Protein AF-A0A151F078-F1 (afdb_monomer_lite)

Secondary structure (DSSP, 8-state):
-HHHHHHHHHHHHHHHHHHHHHHHHHHHHHHHHHHHHHHHHHHHHH-STHHHHHHHHHHHHHHHHHHHHHHHHHHHHHHHHHH-

Foldseek 3Di:
DVVVVVVVVVVVVVVVVLVVLLVVLVVLLVVLVVQLVVLVVVCVPPVDPSVVSNVVSVVSNVVSVVSNVVSVVVVVVVVVVVVD

pLDDT: mean 80.73, std 13.93, range [47.28, 96.12]

Sequence (84 aa):
MADELFRQVGRKTWYKWSIYVNVILFFIIGLFLYLLVVDTLNYVRVEGDTWLYITRDIAAIAIALALIFFQLIRNIFIIMRRSL

Structure (mmCIF, N/CA/C/O backbone):
data_AF-A0A151F078-F1
#
_entry.id   AF-A0A151F078-F1
#
loop_
_atom_site.group_PDB
_atom_site.id
_atom_site.type_symbol
_atom_site.label_atom_id
_atom_site.label_alt_id
_atom_site.label_comp_id
_atom_site.label_asym_id
_atom_site.label_entity_id
_atom_site.label_seq_id
_atom_site.pdbx_PDB_ins_code
_atom_site.Cartn_x
_atom_site.Cartn_y
_atom_site.Cartn_z
_atom_site.occupancy
_atom_site.B_iso_or_equiv
_atom_site.auth_seq_id
_atom_site.auth_comp_id
_atom_site.auth_asym_id
_atom_site.auth_atom_id
_atom_site.pdbx_PDB_model_num
ATOM 1 N N . MET A 1 1 ? -32.629 4.426 23.765 1.00 47.28 1 MET A N 1
ATOM 2 C CA . MET A 1 1 ? -32.216 3.000 23.776 1.00 47.28 1 MET A CA 1
ATOM 3 C C . MET A 1 1 ? -31.927 2.454 22.378 1.00 47.28 1 MET A C 1
ATOM 5 O O . MET A 1 1 ? -30.869 1.865 22.202 1.00 47.28 1 MET A O 1
ATOM 9 N N . ALA A 1 2 ? -32.792 2.661 21.374 1.00 50.34 2 ALA A N 1
ATOM 10 C CA . ALA A 1 2 ? -32.523 2.207 20.001 1.00 50.34 2 ALA A CA 1
ATOM 11 C C . ALA A 1 2 ? -31.266 2.861 19.385 1.00 50.34 2 ALA A C 1
ATOM 13 O O . ALA A 1 2 ? -30.426 2.160 18.827 1.00 50.34 2 ALA A O 1
ATOM 14 N N . ASP A 1 3 ? -31.068 4.170 19.578 1.00 51.72 3 ASP A N 1
ATOM 15 C CA . ASP A 1 3 ? -29.901 4.892 19.040 1.00 51.72 3 ASP A CA 1
ATOM 16 C C . ASP A 1 3 ? -28.558 4.409 19.605 1.00 51.72 3 ASP A C 1
ATOM 18 O O . ASP A 1 3 ? -27.546 4.377 18.904 1.00 51.72 3 ASP A O 1
ATOM 22 N N . GLU A 1 4 ? -28.532 3.977 20.867 1.00 54.56 4 GLU A N 1
ATOM 23 C CA . GLU A 1 4 ? -27.330 3.404 21.476 1.00 54.56 4 GLU A CA 1
ATOM 24 C C . GLU A 1 4 ? -27.011 2.022 20.910 1.00 54.56 4 GLU A C 1
ATOM 26 O O . GLU A 1 4 ? -25.843 1.756 20.621 1.00 54.56 4 GLU A O 1
ATOM 31 N N . LEU A 1 5 ? -28.031 1.193 20.659 1.00 49.28 5 LEU A N 1
ATOM 32 C CA . LEU A 1 5 ? -27.891 -0.106 19.996 1.00 49.28 5 LEU A CA 1
ATOM 33 C C . LEU A 1 5 ? -27.383 0.045 18.556 1.00 49.28 5 LEU A C 1
ATOM 35 O O . LEU A 1 5 ? -26.406 -0.611 18.189 1.00 49.28 5 LEU A O 1
ATOM 39 N N . PHE A 1 6 ? -27.951 0.961 17.765 1.00 52.81 6 PHE A N 1
ATOM 40 C CA . PHE A 1 6 ? -27.462 1.249 16.409 1.00 52.81 6 PHE A CA 1
ATOM 41 C C . PHE A 1 6 ? -26.014 1.754 16.418 1.00 52.81 6 PHE A C 1
ATOM 43 O O . PHE A 1 6 ? -25.190 1.318 15.607 1.00 52.81 6 PHE A O 1
ATOM 50 N N . ARG A 1 7 ? -25.647 2.600 17.389 1.00 55.97 7 ARG A N 1
ATOM 51 C CA . ARG A 1 7 ? -24.272 3.100 17.539 1.00 55.97 7 ARG A CA 1
ATOM 52 C C . ARG A 1 7 ? -23.288 2.002 17.963 1.00 55.97 7 ARG A C 1
ATOM 54 O O . ARG A 1 7 ? -22.122 2.035 17.559 1.00 55.97 7 ARG A O 1
ATOM 61 N N . GLN A 1 8 ? -23.727 1.027 18.757 1.00 56.41 8 GLN A N 1
ATOM 62 C CA . GLN A 1 8 ? -22.909 -0.111 19.191 1.00 56.41 8 GLN A CA 1
ATOM 63 C C . GLN A 1 8 ? -22.711 -1.141 18.067 1.00 56.41 8 GLN A C 1
ATOM 65 O O . GLN A 1 8 ? -21.585 -1.607 17.852 1.00 56.41 8 GLN A O 1
ATOM 70 N N . VAL A 1 9 ? -23.770 -1.437 17.305 1.00 56.00 9 VAL A N 1
ATOM 71 C CA . VAL A 1 9 ? -23.734 -2.310 16.117 1.00 56.00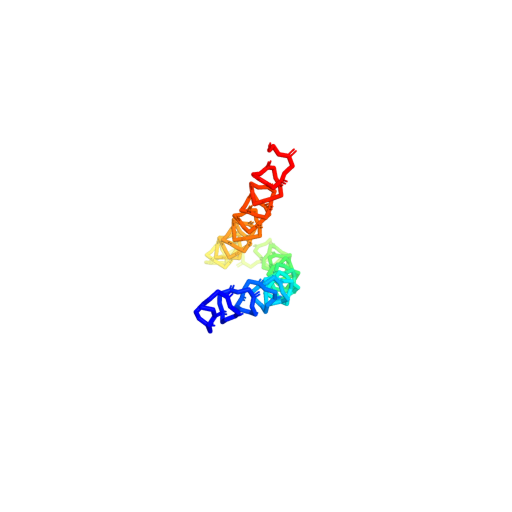 9 VAL A CA 1
ATOM 72 C C . VAL A 1 9 ? -22.866 -1.693 15.020 1.00 56.00 9 VAL A C 1
ATOM 74 O O . VAL A 1 9 ? -22.022 -2.385 14.440 1.00 56.00 9 VAL A O 1
ATOM 77 N N . GLY A 1 10 ? -22.977 -0.376 14.814 1.00 60.59 10 GLY A N 1
ATOM 78 C CA . GLY A 1 10 ? -22.103 0.380 13.921 1.00 60.59 10 GLY A CA 1
ATOM 79 C C . GLY A 1 10 ? -20.629 0.190 14.278 1.00 60.59 10 GLY A C 1
ATOM 80 O O . GLY A 1 10 ? -19.846 -0.239 13.435 1.00 60.59 10 GLY A O 1
ATOM 81 N N . ARG A 1 11 ? -20.230 0.403 15.540 1.00 60.97 11 ARG A N 1
ATOM 82 C CA . ARG A 1 11 ? -18.815 0.267 15.951 1.00 60.97 11 ARG A CA 1
ATOM 83 C C . ARG A 1 11 ? -18.246 -1.141 15.756 1.00 60.97 11 ARG A C 1
ATOM 85 O O . ARG A 1 11 ? -17.106 -1.260 15.312 1.00 60.97 11 ARG A O 1
ATOM 92 N N . LYS A 1 12 ? -19.004 -2.196 16.083 1.00 61.06 12 LYS A N 1
ATOM 93 C CA . LYS A 1 12 ? -18.558 -3.590 15.866 1.00 61.06 12 LYS A CA 1
ATOM 94 C C . LYS A 1 12 ? -18.387 -3.900 14.377 1.00 61.06 12 LYS A C 1
ATOM 96 O O . LYS A 1 12 ? -17.426 -4.565 13.999 1.00 61.06 12 LYS A O 1
ATOM 101 N N . THR A 1 13 ? -19.289 -3.386 13.547 1.00 69.38 13 THR A N 1
ATOM 102 C CA . THR A 1 13 ? -19.250 -3.563 12.090 1.00 69.38 13 THR A CA 1
ATOM 103 C C . THR A 1 13 ? -18.069 -2.806 11.480 1.00 69.38 13 THR A C 1
ATOM 105 O O . THR A 1 13 ? -17.280 -3.397 10.749 1.00 69.38 13 THR A O 1
ATOM 108 N N . TRP A 1 14 ? -17.856 -1.547 11.870 1.00 65.62 14 TRP A N 1
ATOM 109 C CA . TRP A 1 14 ? -16.728 -0.718 11.425 1.00 65.62 14 TRP A CA 1
ATOM 110 C C . TRP A 1 14 ? -15.356 -1.322 11.744 1.00 65.62 14 TRP A C 1
ATOM 112 O O . TRP A 1 14 ? -14.425 -1.179 10.954 1.00 65.62 14 TRP A O 1
ATOM 122 N N . TYR A 1 15 ? -15.224 -2.015 12.878 1.00 68.88 15 TYR A N 1
ATOM 123 C CA . TYR A 1 15 ? -13.978 -2.695 13.228 1.00 68.88 15 TYR A CA 1
ATOM 124 C C . TYR A 1 15 ? -13.682 -3.874 12.289 1.00 68.88 15 TYR A C 1
ATOM 126 O O . TYR A 1 15 ? -12.561 -3.999 11.803 1.00 68.88 15 TYR A O 1
ATOM 134 N N . LYS A 1 16 ? -14.697 -4.687 11.959 1.00 74.12 16 LYS A N 1
ATOM 135 C CA . LYS A 1 16 ? -14.557 -5.760 10.959 1.00 74.12 16 LYS A CA 1
ATOM 136 C C . LYS A 1 16 ? -14.190 -5.194 9.585 1.00 74.12 16 LYS A C 1
ATOM 138 O O . LYS A 1 16 ? -13.255 -5.684 8.965 1.00 74.12 16 LYS A O 1
ATOM 143 N N . TRP A 1 17 ? -14.857 -4.125 9.148 1.00 77.00 17 TRP A N 1
ATOM 144 C CA . TRP A 1 17 ? -14.547 -3.449 7.882 1.00 77.00 17 TRP A CA 1
ATOM 145 C C . TRP A 1 17 ? -13.111 -2.915 7.819 1.00 77.00 17 TRP A C 1
ATOM 147 O O . TRP A 1 17 ? -12.452 -3.097 6.802 1.00 77.00 17 TRP A O 1
ATOM 157 N N . SER A 1 18 ? -12.591 -2.327 8.900 1.00 77.44 18 SER A N 1
ATOM 158 C CA . SER A 1 18 ? -11.197 -1.852 8.94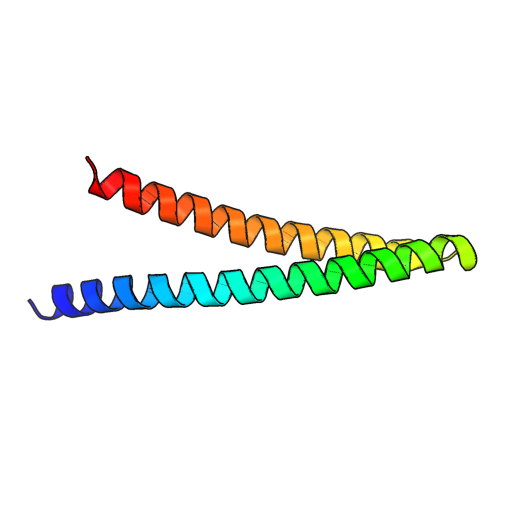9 1.00 77.44 18 SER A CA 1
ATOM 159 C C . SER A 1 18 ? -10.182 -2.988 8.778 1.00 77.44 18 SER A C 1
ATOM 161 O O . SER A 1 18 ? -9.170 -2.802 8.109 1.00 77.44 18 SER A O 1
ATOM 163 N N . ILE A 1 19 ? -10.464 -4.183 9.311 1.00 81.00 19 ILE A N 1
ATOM 164 C CA . ILE A 1 19 ? -9.607 -5.358 9.096 1.00 81.00 19 ILE A CA 1
ATOM 165 C C . ILE A 1 19 ? -9.587 -5.741 7.612 1.00 81.00 19 ILE A C 1
ATOM 167 O O . ILE A 1 19 ? -8.507 -5.886 7.047 1.00 81.00 19 ILE A O 1
ATOM 171 N N . TYR A 1 20 ? -10.752 -5.849 6.964 1.00 85.69 20 TYR A N 1
ATOM 172 C CA . TYR A 1 20 ? -10.817 -6.180 5.535 1.00 85.69 20 TYR A CA 1
ATOM 173 C C . TYR A 1 20 ? -10.115 -5.133 4.665 1.00 85.69 20 TYR A C 1
ATOM 175 O O . TYR A 1 20 ? -9.364 -5.495 3.764 1.00 85.69 20 TYR A O 1
ATOM 183 N N . VAL A 1 21 ? -10.296 -3.843 4.968 1.00 87.56 21 VAL A N 1
ATOM 184 C CA . VAL A 1 21 ? -9.599 -2.756 4.266 1.00 87.56 21 VAL A CA 1
ATOM 185 C C . VAL A 1 21 ? -8.086 -2.884 4.434 1.00 87.56 21 VAL A C 1
ATOM 187 O O . VAL A 1 21 ? -7.369 -2.789 3.444 1.00 87.56 21 VAL A O 1
ATOM 190 N N . ASN A 1 22 ? -7.585 -3.157 5.642 1.00 88.44 22 ASN A N 1
ATOM 191 C CA . ASN A 1 22 ? -6.149 -3.356 5.854 1.00 88.44 22 ASN A CA 1
ATOM 192 C C . ASN A 1 22 ? -5.609 -4.560 5.076 1.00 88.44 22 ASN A C 1
ATOM 194 O O . ASN A 1 22 ? -4.551 -4.448 4.466 1.00 88.44 22 ASN A O 1
ATOM 198 N N . VAL A 1 23 ? -6.334 -5.682 5.040 1.00 90.94 23 VAL A N 1
ATOM 199 C CA . VAL A 1 23 ? -5.939 -6.850 4.233 1.00 90.94 23 VAL A CA 1
ATOM 200 C C . VAL A 1 23 ? -5.817 -6.469 2.755 1.00 90.94 23 VAL A C 1
ATOM 202 O O . VAL A 1 23 ? -4.804 -6.773 2.130 1.00 90.94 23 VAL A O 1
ATOM 205 N N . ILE A 1 24 ? -6.797 -5.744 2.210 1.00 92.94 24 ILE A N 1
ATOM 206 C CA . ILE A 1 24 ? -6.757 -5.258 0.822 1.00 92.94 24 ILE A CA 1
ATOM 207 C C . ILE A 1 24 ? -5.567 -4.311 0.604 1.00 92.94 24 ILE A C 1
ATOM 209 O O . ILE A 1 24 ? -4.859 -4.443 -0.391 1.00 92.94 24 ILE A O 1
ATOM 213 N N . LEU A 1 25 ? -5.298 -3.396 1.541 1.00 91.56 25 LEU A N 1
ATOM 214 C CA . LEU A 1 25 ? -4.148 -2.488 1.465 1.00 91.56 25 LEU A CA 1
ATOM 215 C C . LEU A 1 25 ? -2.811 -3.242 1.459 1.00 91.56 25 LEU A C 1
ATOM 217 O O . LEU A 1 25 ? -1.920 -2.875 0.699 1.00 91.56 25 LEU A O 1
ATOM 221 N N . PHE A 1 26 ? -2.675 -4.322 2.234 1.00 92.44 26 PHE A N 1
ATOM 222 C CA . PHE A 1 26 ? -1.481 -5.172 2.190 1.00 92.44 26 PHE A CA 1
ATOM 223 C C . PHE A 1 26 ? -1.302 -5.859 0.831 1.00 92.44 26 PHE A C 1
ATOM 225 O O . PHE A 1 26 ? -0.182 -5.909 0.324 1.00 92.44 26 PHE A O 1
ATOM 232 N N . PHE A 1 27 ? -2.387 -6.330 0.208 1.00 94.56 27 PHE A N 1
ATOM 233 C CA . PHE A 1 27 ? -2.329 -6.865 -1.156 1.00 94.56 27 PHE A CA 1
ATOM 234 C C . PHE A 1 27 ? -1.906 -5.803 -2.176 1.00 94.56 27 PHE A C 1
ATOM 236 O O . PHE A 1 27 ? -1.067 -6.085 -3.029 1.00 94.56 27 PHE A O 1
ATOM 243 N N . ILE A 1 28 ? -2.436 -4.580 -2.064 1.00 93.12 28 ILE A N 1
ATOM 244 C CA . ILE A 1 28 ? -2.041 -3.450 -2.917 1.00 93.12 28 ILE A CA 1
ATOM 245 C C . ILE A 1 28 ? -0.543 -3.168 -2.757 1.00 93.12 28 ILE A C 1
ATOM 247 O O . ILE A 1 28 ? 0.163 -3.078 -3.755 1.00 93.12 28 ILE A O 1
ATOM 251 N N . ILE A 1 29 ? -0.032 -3.100 -1.524 1.00 95.00 29 ILE A N 1
ATOM 252 C CA . ILE A 1 29 ? 1.402 -2.888 -1.271 1.00 95.00 29 ILE A CA 1
ATOM 253 C C . ILE A 1 29 ? 2.242 -3.994 -1.914 1.00 95.00 29 ILE A C 1
ATOM 255 O O . ILE A 1 29 ? 3.220 -3.690 -2.589 1.00 95.00 29 ILE A O 1
ATOM 259 N N . GLY A 1 30 ? 1.861 -5.263 -1.744 1.00 95.12 30 GLY A N 1
ATOM 260 C CA . GLY A 1 30 ? 2.575 -6.385 -2.356 1.00 95.12 30 GLY A CA 1
ATOM 261 C C . GLY A 1 30 ? 2.604 -6.304 -3.885 1.00 95.12 30 GLY A C 1
ATOM 262 O O . GLY A 1 30 ? 3.655 -6.505 -4.492 1.00 95.12 30 GLY A O 1
ATOM 263 N N . LEU A 1 31 ? 1.475 -5.945 -4.501 1.00 96.12 31 LEU A N 1
ATOM 264 C CA . LEU A 1 31 ? 1.373 -5.756 -5.947 1.00 96.12 31 LEU A CA 1
ATOM 265 C C . LEU A 1 31 ? 2.285 -4.623 -6.435 1.00 96.12 31 LEU A C 1
ATOM 267 O O . LEU A 1 31 ? 3.050 -4.818 -7.375 1.00 96.12 31 LEU A O 1
ATOM 271 N N . PHE A 1 32 ? 2.242 -3.458 -5.786 1.00 95.06 32 PHE A N 1
ATOM 272 C CA . PHE A 1 32 ? 3.077 -2.320 -6.176 1.00 95.06 32 PHE A CA 1
ATOM 273 C C . PHE A 1 32 ? 4.560 -2.534 -5.866 1.00 95.06 32 PHE A C 1
ATOM 275 O O . PHE A 1 32 ? 5.396 -2.029 -6.602 1.00 95.06 32 PHE A O 1
ATOM 282 N N . LEU A 1 33 ? 4.915 -3.313 -4.841 1.00 95.00 33 LEU A N 1
ATOM 283 C CA . LEU A 1 33 ? 6.305 -3.725 -4.617 1.00 95.00 33 LEU A CA 1
ATOM 284 C C . LEU A 1 33 ? 6.812 -4.620 -5.748 1.00 95.00 33 LEU A C 1
ATOM 286 O O . LEU A 1 33 ? 7.944 -4.456 -6.198 1.00 95.00 33 LEU A O 1
ATOM 290 N N . TYR A 1 34 ? 5.982 -5.552 -6.217 1.00 95.31 34 TYR A N 1
ATOM 291 C CA . TYR A 1 34 ? 6.327 -6.381 -7.367 1.00 95.31 34 TYR A CA 1
ATOM 292 C C . TYR A 1 34 ? 6.536 -5.530 -8.629 1.00 95.31 34 TYR A C 1
ATOM 294 O O . TYR A 1 34 ? 7.564 -5.677 -9.291 1.00 95.31 34 TYR A O 1
ATOM 302 N N . LEU A 1 35 ? 5.608 -4.611 -8.923 1.00 92.69 35 LEU A N 1
ATOM 303 C CA . LEU A 1 35 ? 5.728 -3.687 -10.057 1.00 92.69 35 LEU A CA 1
ATOM 304 C C . LEU A 1 35 ? 6.976 -2.805 -9.940 1.00 92.69 35 LEU A C 1
ATOM 306 O O . LEU A 1 35 ? 7.757 -2.742 -10.883 1.00 92.69 35 LEU A O 1
ATOM 310 N N . LEU A 1 36 ? 7.248 -2.268 -8.749 1.00 92.94 36 LEU A N 1
ATOM 311 C CA . LEU A 1 36 ? 8.436 -1.464 -8.478 1.00 92.94 36 LEU A CA 1
ATOM 312 C C . LEU A 1 36 ? 9.731 -2.223 -8.795 1.00 92.94 36 LEU A C 1
ATOM 314 O O . LEU A 1 36 ? 10.642 -1.659 -9.400 1.00 92.94 36 LEU A O 1
ATOM 318 N N . VAL A 1 37 ? 9.830 -3.499 -8.407 1.00 91.94 37 VAL A N 1
ATOM 319 C CA . VAL A 1 37 ? 11.002 -4.336 -8.722 1.00 91.94 37 VAL A CA 1
ATOM 320 C C . VAL A 1 37 ? 11.136 -4.542 -10.230 1.00 91.94 37 VAL A C 1
ATOM 322 O O . VAL A 1 37 ? 12.234 -4.388 -10.765 1.00 91.94 37 VAL A O 1
ATOM 325 N N . VAL A 1 38 ? 10.040 -4.857 -10.923 1.00 91.00 38 VAL A N 1
ATOM 326 C CA . VAL A 1 38 ? 10.037 -5.043 -12.383 1.00 91.00 38 VAL A CA 1
ATOM 327 C C . VAL A 1 38 ? 10.461 -3.758 -13.097 1.00 91.00 38 VAL A C 1
ATOM 329 O O . VAL A 1 38 ? 11.351 -3.796 -13.949 1.00 91.00 38 VAL A O 1
ATOM 332 N N . ASP A 1 39 ? 9.896 -2.618 -12.710 1.00 87.88 39 ASP A N 1
ATOM 333 C CA . ASP A 1 39 ? 10.192 -1.321 -13.316 1.00 87.88 39 ASP A CA 1
ATOM 334 C C . ASP A 1 39 ? 11.623 -0.863 -13.016 1.00 87.88 39 ASP A C 1
ATOM 336 O O . ASP A 1 39 ? 12.297 -0.328 -13.897 1.00 87.88 39 ASP A O 1
ATOM 340 N N . THR A 1 40 ? 12.147 -1.169 -11.826 1.00 87.81 40 THR A N 1
ATOM 341 C CA . THR A 1 40 ? 13.552 -0.902 -11.481 1.00 87.81 40 THR A CA 1
ATOM 342 C C . THR A 1 40 ? 14.509 -1.744 -12.328 1.00 87.81 40 THR A C 1
ATOM 344 O O . THR A 1 40 ? 15.500 -1.224 -12.840 1.00 87.81 40 THR A O 1
ATOM 347 N N . LEU A 1 41 ? 14.215 -3.034 -12.532 1.00 87.50 41 LEU A N 1
ATOM 348 C CA . LEU A 1 41 ? 15.030 -3.905 -13.390 1.00 87.50 41 LEU A CA 1
ATOM 349 C C . LEU A 1 41 ? 14.984 -3.474 -14.862 1.00 87.50 41 LEU A C 1
ATOM 351 O O . LEU A 1 41 ? 15.994 -3.566 -15.564 1.00 87.50 41 LEU A O 1
ATOM 355 N N . ASN A 1 42 ? 13.831 -2.992 -15.327 1.00 84.19 42 ASN A N 1
ATOM 356 C CA . ASN A 1 42 ? 13.667 -2.480 -16.685 1.00 84.19 42 ASN A CA 1
ATOM 357 C C . ASN A 1 42 ? 14.354 -1.123 -16.883 1.00 84.19 42 ASN A C 1
ATOM 359 O O . ASN A 1 42 ? 14.939 -0.899 -17.941 1.00 84.19 42 ASN A O 1
ATOM 363 N N . TYR A 1 43 ? 14.355 -0.245 -15.877 1.00 80.81 43 TYR A N 1
ATOM 364 C CA . TYR A 1 43 ? 15.064 1.038 -15.931 1.00 80.81 43 TYR A CA 1
ATOM 365 C C . TYR A 1 43 ? 16.566 0.855 -16.176 1.00 80.81 43 TYR A C 1
ATOM 367 O O . TYR A 1 43 ? 17.128 1.516 -17.044 1.00 80.81 43 TYR A O 1
ATOM 375 N N . VAL A 1 44 ? 17.188 -0.117 -15.498 1.00 74.31 44 VAL A N 1
ATOM 376 C CA . VAL A 1 44 ? 18.609 -0.465 -15.695 1.00 74.31 44 VAL A CA 1
ATOM 377 C C . VAL A 1 44 ? 18.906 -0.920 -17.131 1.00 74.31 44 VAL A C 1
ATOM 379 O O . VAL A 1 44 ? 20.038 -0.805 -17.589 1.00 74.31 44 VAL A O 1
ATOM 382 N N . ARG A 1 45 ? 17.913 -1.457 -17.849 1.00 75.62 45 ARG A N 1
ATOM 383 C CA . ARG A 1 45 ? 18.094 -2.025 -19.194 1.00 75.62 45 ARG A CA 1
ATOM 384 C C . ARG A 1 45 ? 17.730 -1.082 -20.335 1.00 75.62 45 ARG A C 1
ATOM 386 O O . ARG A 1 45 ? 18.253 -1.271 -21.427 1.00 75.62 45 ARG A O 1
ATOM 393 N N . VAL A 1 46 ? 16.793 -0.157 -20.124 1.00 73.25 46 VAL A N 1
ATOM 394 C CA . VAL A 1 46 ? 16.103 0.534 -21.229 1.00 73.25 46 VAL A CA 1
ATOM 395 C C . VAL A 1 46 ? 16.315 2.053 -21.230 1.00 73.25 46 VAL A C 1
ATOM 397 O O . VAL A 1 46 ? 15.893 2.669 -22.192 1.00 73.25 46 VAL A O 1
ATOM 400 N N . GLU A 1 47 ? 16.991 2.645 -20.232 1.00 65.81 47 GLU A N 1
ATOM 401 C CA . GLU A 1 47 ? 17.305 4.094 -20.133 1.00 65.81 47 GLU A CA 1
ATOM 402 C C . GLU A 1 47 ? 16.251 5.020 -20.791 1.00 65.81 47 GLU A C 1
ATOM 404 O O . GLU A 1 47 ? 16.355 5.408 -21.953 1.00 65.81 47 GLU A O 1
ATOM 409 N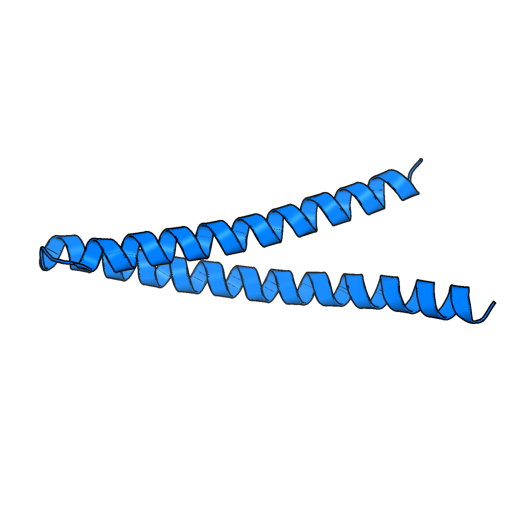 N . GLY A 1 48 ? 15.208 5.387 -20.037 1.00 68.25 48 GLY A N 1
ATOM 410 C CA . GLY A 1 48 ? 14.124 6.250 -20.524 1.00 68.25 48 GLY A CA 1
ATOM 411 C C . GLY A 1 48 ? 13.169 6.710 -19.416 1.00 68.25 48 GLY A C 1
ATOM 412 O O . GLY A 1 48 ? 13.504 6.642 -18.232 1.00 68.25 48 GLY A O 1
ATOM 413 N N . ASP A 1 49 ? 11.951 7.129 -19.791 1.00 69.69 49 ASP A N 1
ATOM 414 C CA . ASP A 1 49 ? 10.886 7.653 -18.902 1.00 69.69 49 ASP A CA 1
ATOM 415 C C . ASP A 1 49 ? 10.373 6.661 -17.831 1.00 69.69 49 ASP A C 1
ATOM 417 O O . ASP A 1 49 ? 9.426 6.942 -17.092 1.00 69.69 49 ASP A O 1
ATOM 421 N N . THR A 1 50 ? 11.018 5.503 -17.681 1.00 76.38 50 THR A N 1
ATOM 422 C CA . THR A 1 50 ? 10.709 4.473 -16.686 1.00 76.38 50 THR A CA 1
ATOM 423 C C . THR A 1 50 ? 10.814 4.972 -15.242 1.00 76.38 50 THR A C 1
ATOM 425 O O . THR A 1 50 ? 10.189 4.399 -14.348 1.00 76.38 50 THR A O 1
ATOM 428 N N . TRP A 1 51 ? 11.532 6.077 -15.003 1.00 81.25 51 TRP A N 1
ATOM 429 C CA . TRP A 1 51 ? 11.605 6.736 -13.692 1.00 81.25 51 TRP A CA 1
ATOM 430 C C . TRP A 1 51 ? 10.217 7.160 -13.164 1.00 81.25 51 TRP A C 1
ATOM 432 O O . TRP A 1 51 ? 9.973 7.149 -11.953 1.00 81.25 51 TRP A O 1
ATOM 442 N N . LEU A 1 52 ? 9.288 7.498 -14.068 1.00 86.44 52 LEU A N 1
ATOM 443 C CA . LEU A 1 52 ? 7.935 7.926 -13.714 1.00 86.44 52 LEU A CA 1
ATOM 444 C C . LEU A 1 52 ? 7.113 6.758 -13.153 1.00 86.44 52 LEU A C 1
ATOM 446 O O . LEU A 1 52 ? 6.345 6.934 -12.208 1.00 86.44 52 LEU A O 1
ATOM 450 N N . TYR A 1 53 ? 7.311 5.545 -13.674 1.00 88.50 53 TYR A N 1
ATOM 451 C CA . TYR A 1 53 ? 6.647 4.348 -13.152 1.00 88.50 53 TYR A CA 1
ATOM 452 C C . TYR A 1 53 ? 7.176 3.962 -11.767 1.00 88.50 53 TYR A C 1
ATOM 454 O O . TYR A 1 53 ? 6.385 3.731 -10.855 1.00 88.50 53 TYR A O 1
ATOM 462 N N . ILE A 1 54 ? 8.496 4.034 -11.569 1.00 88.44 54 ILE A N 1
ATOM 463 C CA . ILE A 1 54 ? 9.135 3.795 -10.265 1.00 88.44 54 ILE A CA 1
ATOM 464 C C . ILE A 1 54 ? 8.585 4.763 -9.209 1.00 88.44 54 ILE A C 1
ATOM 466 O O . ILE A 1 54 ? 8.179 4.356 -8.120 1.00 88.44 54 ILE A O 1
ATOM 470 N N . THR A 1 55 ? 8.535 6.058 -9.524 1.00 91.00 55 THR A N 1
ATOM 471 C CA . THR A 1 55 ? 8.039 7.067 -8.57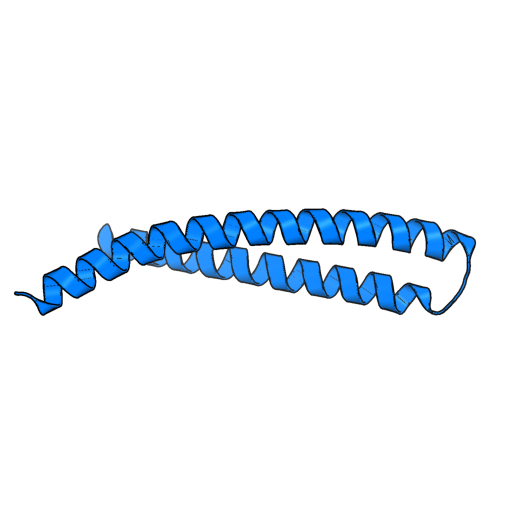5 1.00 91.00 55 THR A CA 1
ATOM 472 C C . THR A 1 55 ? 6.548 6.953 -8.299 1.00 91.00 55 THR A C 1
ATOM 474 O O . THR A 1 55 ? 6.138 7.108 -7.145 1.00 91.00 55 THR A O 1
ATOM 477 N N . ARG A 1 56 ? 5.737 6.620 -9.309 1.00 92.06 56 ARG A N 1
ATOM 478 C CA . ARG A 1 56 ? 4.314 6.296 -9.131 1.00 92.06 56 ARG A CA 1
ATOM 479 C C . ARG A 1 56 ? 4.131 5.141 -8.149 1.00 92.06 56 ARG A C 1
ATOM 481 O O . ARG A 1 56 ? 3.296 5.237 -7.249 1.00 92.06 56 ARG A O 1
ATOM 488 N N . ASP A 1 57 ? 4.902 4.073 -8.305 1.00 92.12 57 ASP A N 1
ATOM 489 C CA . ASP A 1 57 ? 4.754 2.874 -7.485 1.00 92.12 57 ASP A CA 1
ATOM 490 C C . ASP A 1 57 ? 5.187 3.130 -6.037 1.00 92.12 57 ASP A C 1
ATOM 492 O O . ASP A 1 57 ? 4.479 2.749 -5.101 1.00 92.12 57 ASP A O 1
ATOM 496 N N . ILE A 1 58 ? 6.272 3.888 -5.833 1.00 94.31 58 ILE A N 1
ATOM 497 C CA . ILE A 1 58 ? 6.682 4.365 -4.502 1.00 94.31 58 ILE A CA 1
ATOM 498 C C . ILE A 1 58 ? 5.580 5.221 -3.865 1.00 94.31 58 ILE A C 1
ATOM 500 O O . ILE A 1 58 ? 5.256 5.030 -2.690 1.00 94.31 58 ILE A O 1
ATOM 504 N N . ALA A 1 59 ? 4.975 6.143 -4.621 1.00 95.12 59 ALA A N 1
ATOM 505 C CA . ALA A 1 59 ? 3.895 6.988 -4.116 1.00 95.12 59 ALA A CA 1
ATOM 506 C C . ALA A 1 59 ? 2.661 6.160 -3.715 1.00 95.12 59 ALA A C 1
ATOM 508 O O . ALA A 1 59 ? 2.087 6.387 -2.648 1.00 95.12 59 ALA A O 1
ATOM 509 N N . ALA A 1 60 ? 2.283 5.162 -4.519 1.00 93.12 60 ALA A N 1
ATOM 510 C CA . ALA A 1 60 ? 1.176 4.260 -4.208 1.00 93.12 60 ALA A CA 1
ATOM 511 C C . ALA A 1 60 ? 1.435 3.454 -2.922 1.00 93.12 60 ALA A C 1
ATOM 513 O O . ALA A 1 60 ? 0.557 3.376 -2.055 1.00 93.12 60 ALA A O 1
ATOM 514 N N . ILE A 1 61 ? 2.651 2.921 -2.751 1.00 95.38 61 ILE A N 1
ATOM 515 C CA . ILE A 1 61 ? 3.064 2.212 -1.529 1.00 95.38 61 ILE A CA 1
ATOM 516 C C . ILE A 1 61 ? 3.016 3.151 -0.318 1.0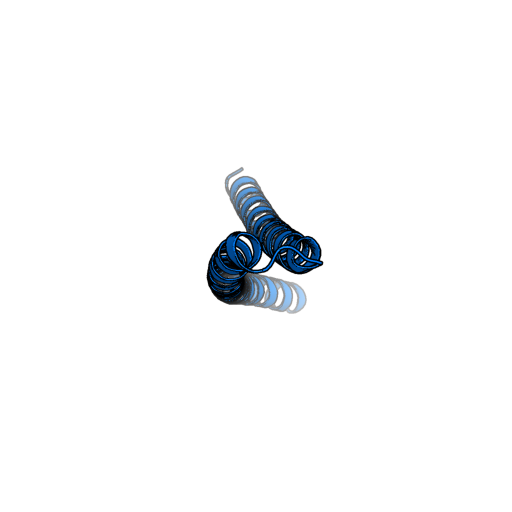0 95.38 61 ILE A C 1
ATOM 518 O O . ILE A 1 61 ? 2.469 2.781 0.723 1.00 95.38 61 ILE A O 1
ATOM 522 N N . ALA A 1 62 ? 3.542 4.372 -0.446 1.00 95.56 62 ALA A N 1
ATOM 523 C CA . ALA A 1 62 ? 3.549 5.358 0.631 1.00 95.56 62 ALA A CA 1
ATOM 524 C C . ALA A 1 62 ? 2.126 5.721 1.089 1.00 95.56 62 ALA A C 1
ATOM 526 O O . ALA A 1 62 ? 1.854 5.748 2.291 1.00 95.56 62 ALA A O 1
ATOM 527 N N . ILE A 1 63 ? 1.200 5.936 0.148 1.00 95.38 63 ILE A N 1
ATOM 528 C CA . ILE A 1 63 ? -0.211 6.216 0.451 1.00 95.38 63 ILE A CA 1
ATOM 529 C C . ILE A 1 63 ? -0.864 5.019 1.152 1.00 95.38 63 ILE A C 1
ATOM 531 O O . ILE A 1 63 ? -1.543 5.193 2.167 1.00 95.38 63 ILE A O 1
ATOM 535 N N . ALA A 1 64 ? -0.646 3.800 0.652 1.00 93.19 64 ALA A N 1
ATOM 536 C CA . ALA A 1 64 ? -1.209 2.596 1.257 1.00 93.19 64 ALA A CA 1
ATOM 537 C C . ALA A 1 64 ? -0.695 2.383 2.692 1.00 93.19 64 ALA A C 1
ATOM 539 O O . ALA A 1 64 ? -1.488 2.120 3.599 1.00 93.19 64 ALA A O 1
ATOM 540 N N . LEU A 1 65 ? 0.606 2.581 2.929 1.00 93.12 65 LEU A N 1
ATOM 541 C CA . LEU A 1 65 ? 1.197 2.529 4.268 1.00 93.12 65 LEU A CA 1
ATOM 542 C C . LEU A 1 65 ? 0.627 3.613 5.186 1.00 93.12 65 LEU A C 1
ATOM 544 O O . LEU A 1 65 ? 0.250 3.310 6.318 1.00 93.12 65 LEU A O 1
ATOM 548 N N . ALA A 1 66 ? 0.502 4.854 4.708 1.00 94.56 66 ALA A N 1
ATOM 549 C CA . ALA A 1 66 ? -0.082 5.946 5.486 1.00 94.56 66 ALA A CA 1
ATOM 550 C C . ALA A 1 66 ? -1.516 5.621 5.940 1.00 94.56 66 ALA A C 1
ATOM 552 O O . ALA A 1 66 ? -1.871 5.865 7.096 1.00 94.56 66 ALA A O 1
ATOM 553 N N . LEU A 1 67 ? -2.325 5.005 5.071 1.00 91.94 67 LEU A N 1
ATOM 554 C CA . LEU A 1 67 ? -3.680 4.561 5.410 1.00 91.94 67 LEU A CA 1
ATOM 555 C C . LEU A 1 67 ? -3.692 3.439 6.457 1.00 91.94 67 LEU A C 1
ATOM 557 O O . LEU A 1 67 ? -4.536 3.469 7.358 1.00 91.94 67 LEU A O 1
ATOM 561 N N . ILE A 1 68 ? -2.765 2.479 6.378 1.00 90.75 68 ILE A N 1
ATOM 562 C CA . ILE A 1 68 ? -2.622 1.418 7.389 1.00 90.75 68 ILE A CA 1
ATOM 563 C C . ILE A 1 68 ? -2.233 2.029 8.741 1.00 90.75 68 ILE A C 1
ATOM 565 O O . ILE A 1 68 ? -2.881 1.746 9.753 1.00 90.75 68 ILE A O 1
ATOM 569 N N . PHE A 1 69 ? -1.228 2.909 8.773 1.00 90.12 69 PHE A N 1
ATOM 570 C CA . PHE A 1 69 ? -0.784 3.563 10.008 1.00 90.12 69 PHE A CA 1
ATOM 571 C C . PHE A 1 69 ? -1.869 4.449 10.616 1.00 90.12 69 PHE A C 1
ATOM 573 O O . PHE A 1 69 ? -2.084 4.404 11.828 1.00 90.12 69 PHE A O 1
ATOM 580 N N . PHE A 1 70 ? -2.605 5.201 9.797 1.00 89.25 70 PHE A N 1
ATOM 581 C CA . PHE A 1 70 ? -3.734 5.997 10.270 1.00 89.25 70 PHE A CA 1
ATOM 582 C C . PHE A 1 70 ? -4.793 5.124 10.958 1.00 89.25 70 PHE A C 1
ATOM 584 O O . PHE A 1 70 ? -5.255 5.442 12.058 1.00 89.25 70 PHE A O 1
ATOM 591 N N . GLN A 1 71 ? -5.152 3.989 10.352 1.00 85.62 71 GLN A N 1
ATOM 592 C CA . GLN A 1 71 ? -6.099 3.045 10.949 1.00 85.62 71 GLN A CA 1
ATOM 593 C C . GLN A 1 71 ? -5.555 2.410 12.233 1.00 85.62 71 GLN A C 1
ATOM 595 O O . GLN A 1 71 ? -6.301 2.270 13.207 1.00 85.62 71 GLN A O 1
ATOM 600 N N . LEU A 1 72 ? -4.266 2.066 12.259 1.00 85.69 72 LEU A N 1
ATOM 601 C CA . LEU A 1 72 ? -3.594 1.502 13.427 1.00 85.69 72 LEU A CA 1
ATOM 602 C C . LEU A 1 72 ? -3.609 2.484 14.606 1.00 85.69 72 LEU A C 1
ATOM 604 O O . LEU A 1 72 ? -4.087 2.131 15.685 1.00 85.69 72 LEU A O 1
ATOM 608 N N . ILE A 1 73 ? -3.182 3.731 14.388 1.00 86.50 73 ILE A N 1
ATOM 609 C CA . ILE A 1 73 ? -3.183 4.791 15.409 1.00 86.50 73 ILE A CA 1
ATOM 610 C C . ILE A 1 73 ? -4.606 5.038 15.915 1.00 86.50 73 ILE A C 1
ATOM 612 O O . ILE A 1 73 ? -4.831 5.095 17.125 1.00 86.50 73 ILE A O 1
ATOM 616 N N . ARG A 1 74 ? -5.593 5.122 15.011 1.00 83.31 74 ARG A N 1
ATOM 617 C CA . ARG A 1 74 ? -7.000 5.304 15.395 1.00 83.31 74 ARG A CA 1
ATOM 618 C C . ARG A 1 74 ? -7.497 4.160 16.278 1.00 83.31 74 ARG A C 1
ATOM 620 O O . ARG A 1 74 ? -8.182 4.408 17.270 1.00 83.31 74 ARG A O 1
ATOM 627 N N . ASN A 1 75 ? -7.164 2.918 15.934 1.00 81.56 75 ASN A N 1
ATOM 628 C CA . ASN A 1 75 ? -7.557 1.752 16.722 1.00 81.56 75 ASN A CA 1
ATOM 629 C C . ASN A 1 75 ? -6.880 1.742 18.100 1.00 81.56 75 ASN A C 1
ATOM 631 O O . ASN A 1 75 ? -7.571 1.514 19.093 1.00 81.56 75 ASN A O 1
ATOM 635 N N . ILE A 1 76 ? -5.583 2.059 18.183 1.00 83.50 76 ILE A N 1
ATOM 636 C CA . ILE A 1 76 ? -4.855 2.186 19.457 1.00 83.50 76 ILE A CA 1
ATOM 637 C C . ILE A 1 76 ? -5.493 3.269 20.335 1.00 83.50 76 ILE A C 1
ATOM 639 O O . ILE A 1 76 ? -5.803 3.012 21.496 1.00 83.50 76 ILE A O 1
ATOM 643 N N . PHE A 1 77 ? -5.783 4.445 19.774 1.00 82.88 77 PHE A N 1
ATOM 644 C CA . PHE A 1 77 ? -6.410 5.545 20.509 1.00 82.88 77 PHE A CA 1
ATOM 645 C C . PHE A 1 77 ? -7.792 5.165 21.066 1.00 82.88 77 PHE A C 1
ATOM 647 O O . PHE A 1 77 ? -8.126 5.485 22.208 1.00 82.88 77 PHE A O 1
ATOM 654 N N . ILE A 1 78 ? -8.599 4.435 20.286 1.00 79.50 78 ILE A N 1
ATOM 655 C CA . ILE A 1 78 ? -9.900 3.927 20.746 1.00 79.50 78 ILE A CA 1
ATOM 656 C C . ILE A 1 78 ? -9.734 2.940 21.906 1.00 79.50 78 ILE A C 1
ATOM 658 O O . ILE A 1 78 ?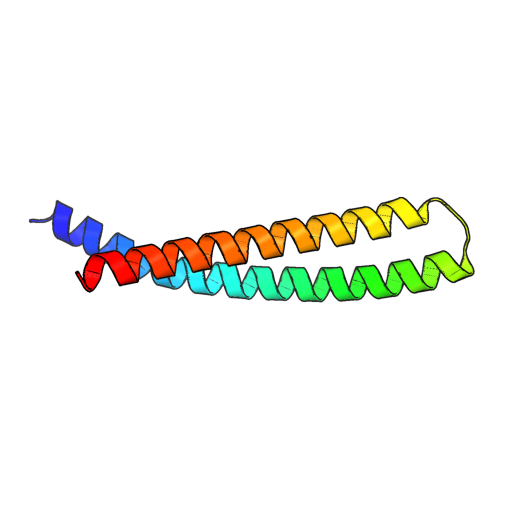 -10.565 2.951 22.814 1.00 79.50 78 ILE A O 1
ATOM 662 N N . ILE A 1 79 ? -8.708 2.086 21.876 1.00 78.81 79 ILE A N 1
ATOM 663 C CA . ILE A 1 79 ? -8.426 1.126 22.951 1.00 78.81 79 ILE A CA 1
ATOM 664 C C . ILE A 1 79 ? -7.990 1.869 24.219 1.00 78.81 79 ILE A C 1
ATOM 666 O O . ILE A 1 79 ? -8.602 1.661 25.263 1.00 78.81 79 ILE A O 1
ATOM 670 N N . MET A 1 80 ? -7.027 2.793 24.115 1.00 79.62 80 MET A N 1
ATOM 671 C CA . MET A 1 80 ? -6.537 3.592 25.250 1.00 79.62 80 MET A CA 1
ATOM 672 C C . MET A 1 80 ? -7.657 4.373 25.947 1.00 79.62 80 MET A C 1
ATOM 674 O O . MET A 1 80 ? -7.714 4.429 27.171 1.00 79.62 80 MET A O 1
ATOM 678 N N . ARG A 1 81 ? -8.594 4.941 25.177 1.00 74.69 81 ARG A N 1
ATOM 679 C CA . ARG A 1 81 ? -9.739 5.680 25.731 1.00 74.69 81 ARG A CA 1
ATOM 680 C C . ARG A 1 81 ? -10.749 4.787 26.467 1.00 74.69 81 ARG A C 1
ATOM 682 O O . ARG A 1 81 ? -11.584 5.309 27.189 1.00 74.69 81 ARG A O 1
ATOM 689 N N . ARG A 1 82 ? -10.745 3.470 26.236 1.00 70.25 82 ARG A N 1
ATOM 690 C CA . ARG A 1 82 ? -11.640 2.521 26.926 1.00 70.25 82 ARG A CA 1
ATOM 691 C C . ARG A 1 82 ? -11.008 1.890 28.166 1.00 70.25 82 ARG A C 1
ATOM 693 O O . ARG A 1 82 ? -11.739 1.274 28.930 1.00 70.25 82 ARG A O 1
ATOM 700 N N . SER A 1 83 ? -9.685 1.968 28.312 1.00 64.38 83 SER A N 1
ATOM 701 C CA . SER A 1 83 ? -8.948 1.413 29.455 1.00 64.38 83 SER A CA 1
ATOM 702 C C . SER A 1 83 ? -8.735 2.405 30.605 1.00 64.38 83 SER A C 1
ATOM 704 O O . SER A 1 83 ? -8.324 1.977 31.677 1.00 64.38 83 SER A O 1
ATOM 706 N N . LEU A 1 84 ? -8.967 3.700 30.362 1.00 54.44 84 LEU A N 1
ATOM 707 C CA . LEU A 1 84 ? -9.016 4.789 31.348 1.00 54.44 84 LEU A CA 1
ATOM 708 C C . LEU A 1 84 ? -10.460 5.015 31.804 1.00 54.44 84 LEU A C 1
ATOM 710 O O . LEU A 1 84 ? -10.647 5.281 33.008 1.00 54.44 84 LEU A O 1
#

Radius of gyration: 19.21 Å; chains: 1; bounding box: 51×15×53 Å